Protein AF-A0A5K1BT09-F1 (afdb_monomer)

Solvent-accessible surface area (backbone atoms only — not comparable to full-atom values): 2498 Å² total; per-residue (Å²): 134,57,71,68,59,52,26,54,76,69,73,46,63,86,43,59,71,58,54,52,50,50,50,54,50,50,54,51,45,53,72,72,59,37,62,86,75,59,83,118

Structure (mmCIF, N/CA/C/O backbone):
data_AF-A0A5K1BT09-F1
#
_entry.id   AF-A0A5K1BT09-F1
#
loop_
_atom_site.group_PDB
_atom_site.id
_atom_site.type_symbol
_atom_site.label_atom_id
_atom_site.label_alt_id
_atom_site.label_comp_id
_atom_site.label_asym_id
_atom_site.label_entity_id
_atom_site.label_seq_id
_atom_site.pdbx_P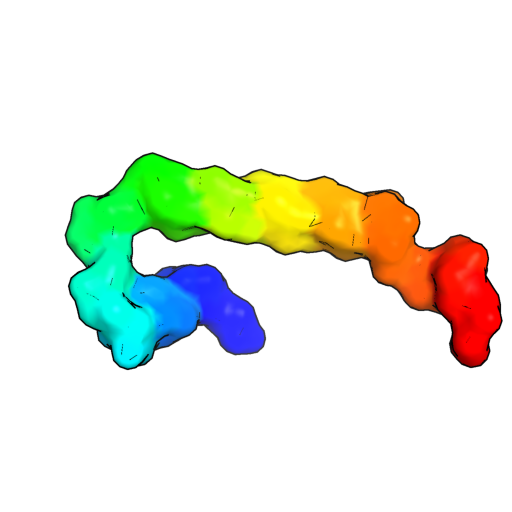DB_ins_code
_atom_site.Cartn_x
_atom_site.Cartn_y
_atom_site.Cartn_z
_atom_site.occupancy
_atom_site.B_iso_or_equiv
_atom_site.auth_seq_id
_atom_site.auth_comp_id
_atom_site.auth_asym_id
_atom_site.auth_atom_id
_atom_site.pdbx_PDB_model_num
ATOM 1 N N . MET A 1 1 ? -5.020 -3.219 -6.299 1.00 69.00 1 MET A N 1
ATOM 2 C CA . MET A 1 1 ? -5.647 -3.279 -4.962 1.00 69.00 1 MET A CA 1
ATOM 3 C C . MET A 1 1 ? -5.317 -1.984 -4.244 1.00 69.00 1 MET A C 1
ATOM 5 O O . MET A 1 1 ? -4.141 -1.616 -4.218 1.00 69.00 1 MET A O 1
ATOM 9 N N . ASP A 1 2 ? -6.324 -1.256 -3.767 1.00 86.19 2 ASP A N 1
ATOM 10 C CA . ASP A 1 2 ? -6.092 0.004 -3.063 1.00 86.19 2 ASP A CA 1
ATOM 11 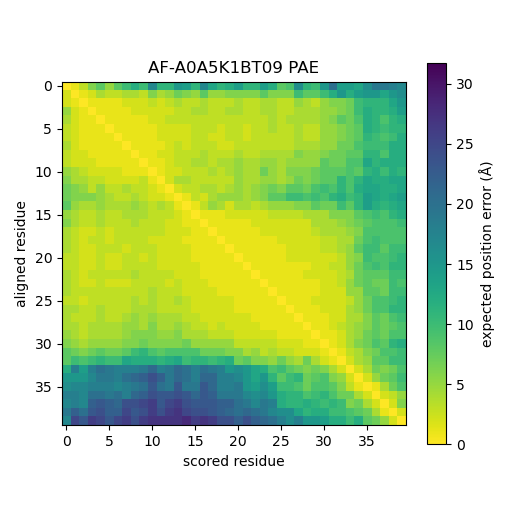C C . ASP A 1 2 ? -5.462 -0.261 -1.686 1.00 86.19 2 ASP A C 1
ATOM 13 O O . ASP A 1 2 ? -5.686 -1.310 -1.078 1.00 86.19 2 ASP A O 1
ATOM 17 N N . LEU A 1 3 ? -4.630 0.659 -1.194 1.00 86.88 3 LEU A N 1
ATOM 18 C CA . LEU A 1 3 ? -4.009 0.511 0.128 1.00 86.88 3 LEU A CA 1
ATOM 19 C C . LEU A 1 3 ? -5.050 0.610 1.251 1.00 86.88 3 LEU A C 1
ATOM 21 O O . LEU A 1 3 ? -4.876 -0.006 2.303 1.00 86.88 3 LEU A O 1
ATOM 25 N N . SER A 1 4 ? -6.161 1.298 0.991 1.00 85.19 4 SER A N 1
ATOM 26 C CA . SER A 1 4 ? -7.322 1.367 1.877 1.00 85.19 4 SER A CA 1
ATOM 27 C C . SER A 1 4 ? -8.034 0.017 1.993 1.00 85.19 4 SER A C 1
ATOM 29 O O . SER A 1 4 ? -8.395 -0.389 3.098 1.00 85.19 4 SER A O 1
ATOM 31 N N . ASP A 1 5 ? -8.162 -0.723 0.884 1.00 90.06 5 ASP A N 1
ATOM 32 C CA . ASP A 1 5 ? -8.743 -2.074 0.880 1.00 90.06 5 ASP A CA 1
ATOM 33 C C . ASP A 1 5 ? -7.873 -3.054 1.672 1.00 90.06 5 ASP A C 1
ATOM 35 O O . ASP A 1 5 ? -8.372 -3.877 2.439 1.00 90.06 5 ASP A O 1
ATOM 39 N N . ILE A 1 6 ? -6.549 -2.956 1.519 1.00 90.50 6 ILE A N 1
ATOM 40 C CA . ILE A 1 6 ? -5.595 -3.772 2.281 1.00 90.50 6 ILE A CA 1
ATOM 41 C C . ILE A 1 6 ? -5.697 -3.440 3.773 1.00 90.50 6 ILE A C 1
ATOM 43 O O . ILE A 1 6 ? -5.752 -4.347 4.603 1.00 90.50 6 ILE A O 1
ATOM 47 N N . ALA A 1 7 ? -5.778 -2.154 4.120 1.00 90.31 7 ALA A N 1
ATOM 48 C CA . ALA A 1 7 ? -5.924 -1.719 5.502 1.00 90.31 7 ALA A CA 1
ATOM 49 C C . ALA A 1 7 ? -7.229 -2.222 6.142 1.00 90.31 7 ALA A C 1
ATOM 51 O O . ALA A 1 7 ? -7.210 -2.640 7.301 1.00 90.31 7 ALA A O 1
ATOM 52 N N . ALA A 1 8 ? -8.329 -2.247 5.378 1.00 91.19 8 ALA A N 1
ATOM 53 C CA . ALA A 1 8 ? -9.614 -2.795 5.814 1.00 91.19 8 ALA A CA 1
ATOM 54 C C . ALA A 1 8 ? -9.531 -4.299 6.078 1.00 91.19 8 ALA A C 1
ATOM 56 O O . ALA A 1 8 ? -9.975 -4.771 7.123 1.00 91.19 8 ALA A O 1
ATOM 57 N N . ARG A 1 9 ? -8.886 -5.047 5.180 1.00 92.00 9 ARG A N 1
ATOM 58 C CA . ARG A 1 9 ? -8.694 -6.497 5.336 1.00 92.00 9 ARG A CA 1
ATOM 59 C C . ARG A 1 9 ? -7.777 -6.862 6.504 1.00 92.00 9 ARG A C 1
ATOM 61 O O . ARG A 1 9 ? -7.918 -7.943 7.061 1.00 92.00 9 ARG A 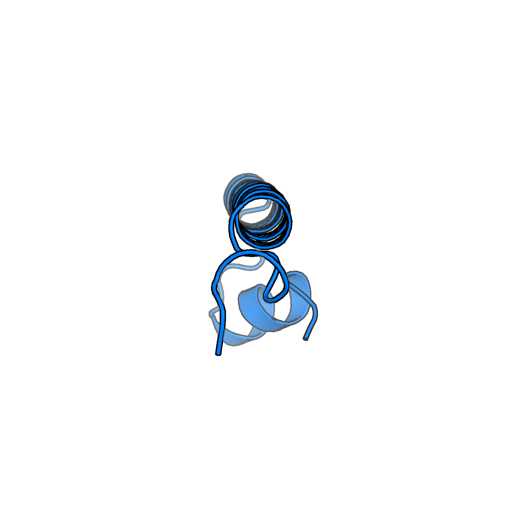O 1
ATOM 68 N N . LEU A 1 10 ? -6.858 -5.972 6.872 1.00 89.81 10 LEU A N 1
ATOM 69 C CA . LEU A 1 10 ? -5.920 -6.149 7.983 1.00 89.81 10 LEU A CA 1
ATOM 70 C C . LEU A 1 10 ? -6.426 -5.559 9.314 1.00 89.81 10 LEU A C 1
ATOM 72 O O . LEU A 1 10 ? -5.722 -5.645 10.315 1.00 89.81 10 LEU A O 1
ATOM 76 N N . GLY A 1 11 ? -7.615 -4.943 9.345 1.00 91.12 11 GLY A N 1
ATOM 77 C CA . GLY A 1 11 ? -8.177 -4.338 10.561 1.00 91.12 11 GLY A CA 1
ATOM 78 C C . GLY A 1 11 ? -7.426 -3.094 11.060 1.00 91.12 11 GLY A C 1
ATOM 79 O O . GLY A 1 11 ? -7.608 -2.674 12.199 1.00 91.12 11 GLY A O 1
ATOM 80 N N . ILE A 1 12 ? -6.588 -2.485 10.218 1.00 90.50 12 ILE A N 1
ATOM 81 C CA . ILE A 1 12 ? -5.716 -1.343 10.558 1.00 90.50 12 ILE A CA 1
ATOM 82 C C . ILE A 1 12 ? -6.207 -0.017 9.960 1.00 90.50 12 ILE A C 1
ATOM 84 O O . ILE A 1 12 ? -5.503 0.993 10.025 1.00 90.50 12 ILE A O 1
ATOM 88 N N . SER A 1 13 ? -7.429 0.016 9.416 1.00 87.69 13 SER A N 1
ATOM 89 C CA . SER A 1 13 ? -8.042 1.203 8.792 1.00 87.69 13 SER A CA 1
ATOM 90 C C . SER A 1 13 ? -8.095 2.446 9.684 1.00 87.69 13 SER A C 1
ATOM 92 O O . SER A 1 13 ? -8.156 3.562 9.173 1.00 87.69 13 SER A O 1
ATOM 94 N N . GLY A 1 14 ? -8.053 2.284 11.011 1.00 87.81 14 GLY A N 1
ATOM 95 C CA . GLY A 1 14 ? -8.027 3.405 11.956 1.00 87.81 14 GLY A CA 1
ATOM 96 C C . GLY A 1 14 ? -6.709 4.190 11.960 1.00 87.81 14 GLY A C 1
ATOM 97 O O . GLY A 1 14 ? -6.683 5.352 12.367 1.00 87.81 14 GLY A O 1
ATOM 98 N N . SER A 1 15 ? -5.613 3.600 11.474 1.00 90.25 15 SER A N 1
ATOM 99 C CA . SER A 1 15 ? -4.288 4.221 11.505 1.00 90.25 15 SER A CA 1
ATOM 100 C C . SER A 1 15 ? -3.973 4.952 10.197 1.00 90.25 15 SER A C 1
ATOM 102 O O . SER A 1 15 ? -3.188 4.499 9.364 1.00 90.25 15 SER A O 1
ATOM 104 N N . LYS A 1 16 ? -4.571 6.139 10.020 1.00 88.69 16 LYS A N 1
ATOM 105 C CA . LYS A 1 16 ? -4.307 7.020 8.863 1.00 88.69 16 LYS A CA 1
ATOM 106 C C . LYS A 1 16 ? -2.811 7.299 8.618 1.00 88.69 16 LYS A C 1
ATOM 108 O O . LYS A 1 16 ? -2.403 7.257 7.456 1.00 88.69 16 LYS A O 1
ATOM 113 N N . PRO A 1 17 ? -1.970 7.547 9.648 1.00 91.38 17 PRO A N 1
ATOM 114 C CA . PRO A 1 17 ? -0.537 7.759 9.438 1.00 91.38 17 PRO A CA 1
ATOM 115 C C . PRO A 1 17 ? 0.157 6.537 8.826 1.00 91.38 17 PRO A C 1
ATOM 117 O O . PRO A 1 17 ? 1.024 6.686 7.966 1.00 91.38 17 PRO A O 1
ATOM 120 N N . LEU A 1 18 ? -0.251 5.331 9.232 1.00 89.25 18 LEU A N 1
ATOM 121 C CA . LEU A 1 18 ? 0.315 4.077 8.744 1.00 89.25 18 LEU A CA 1
ATOM 122 C C . LEU A 1 18 ? -0.054 3.827 7.276 1.00 89.25 18 LEU A C 1
ATOM 124 O O . LEU A 1 18 ? 0.823 3.516 6.473 1.00 89.25 18 LEU A O 1
ATOM 128 N N . ILE A 1 19 ? -1.321 4.043 6.908 1.00 90.81 19 ILE A N 1
ATOM 129 C CA . ILE A 1 19 ? -1.792 3.917 5.518 1.00 90.81 19 ILE A CA 1
ATOM 130 C C . ILE A 1 19 ? -1.034 4.893 4.612 1.00 90.81 19 ILE A C 1
ATOM 132 O O . ILE A 1 19 ? -0.521 4.502 3.563 1.00 90.81 19 ILE A O 1
ATOM 136 N N . ARG A 1 20 ? -0.873 6.148 5.051 1.00 91.12 20 ARG A N 1
ATOM 137 C CA . ARG A 1 20 ? -0.133 7.163 4.293 1.00 91.12 20 ARG A CA 1
ATOM 138 C C . ARG A 1 20 ? 1.341 6.797 4.126 1.00 91.12 20 ARG A C 1
ATOM 140 O O . ARG A 1 20 ? 1.896 6.957 3.041 1.00 91.12 20 ARG A O 1
ATOM 147 N N . LYS A 1 21 ? 1.973 6.267 5.178 1.00 92.06 21 LYS A N 1
ATOM 148 C CA . LYS A 1 21 ? 3.369 5.823 5.108 1.00 92.06 21 LYS A CA 1
ATOM 149 C C . LYS A 1 21 ? 3.544 4.652 4.143 1.00 92.06 21 LYS A C 1
ATOM 151 O O . LYS A 1 21 ? 4.497 4.635 3.368 1.00 92.06 21 LYS A O 1
ATOM 156 N N . ALA A 1 22 ? 2.613 3.704 4.154 1.00 91.75 22 ALA A N 1
ATOM 157 C CA . ALA A 1 22 ? 2.612 2.586 3.2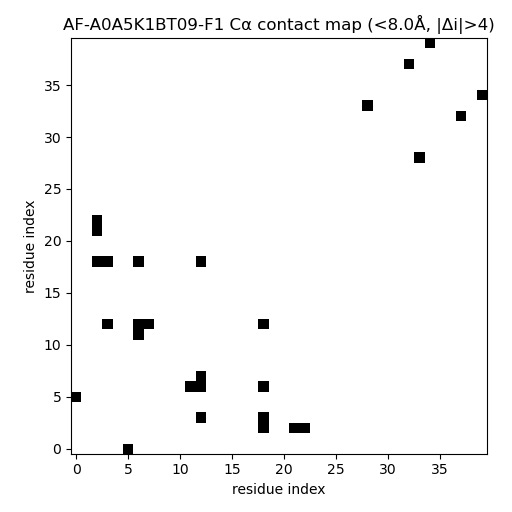22 1.00 91.75 22 ALA A CA 1
ATOM 158 C C . ALA A 1 22 ? 2.436 3.049 1.762 1.00 91.75 22 ALA A C 1
ATOM 160 O O . ALA A 1 22 ? 3.113 2.534 0.873 1.00 91.75 22 ALA A O 1
ATOM 161 N N . GLU A 1 23 ? 1.612 4.070 1.501 1.00 90.75 23 GLU A N 1
ATOM 162 C CA . GLU A 1 23 ? 1.510 4.672 0.164 1.00 90.75 23 GLU A CA 1
ATOM 163 C C . GLU A 1 23 ? 2.802 5.352 -0.293 1.00 90.75 23 GLU A C 1
ATOM 165 O O . GLU A 1 23 ? 3.197 5.210 -1.451 1.00 90.75 23 GLU A O 1
ATOM 170 N N . GLU A 1 24 ? 3.463 6.101 0.592 1.00 92.44 24 GLU A N 1
ATOM 171 C CA . GLU A 1 24 ? 4.767 6.708 0.302 1.00 92.44 24 GLU A CA 1
ATOM 172 C C . GLU A 1 24 ? 5.805 5.640 -0.065 1.00 92.44 24 GLU A C 1
ATOM 174 O O . GLU A 1 24 ? 6.500 5.784 -1.071 1.00 92.44 24 GLU A O 1
ATOM 179 N N . LEU A 1 25 ? 5.863 4.540 0.695 1.00 91.12 25 LEU A N 1
ATOM 180 C CA . LEU A 1 25 ? 6.760 3.419 0.410 1.00 91.12 25 LEU A CA 1
ATOM 181 C C . LEU A 1 25 ? 6.429 2.745 -0.923 1.00 91.12 25 LEU A C 1
ATOM 183 O O . LEU A 1 25 ? 7.345 2.436 -1.677 1.00 91.12 25 LEU A O 1
ATOM 187 N N . ARG A 1 26 ? 5.144 2.569 -1.258 1.00 88.00 26 ARG A N 1
ATOM 188 C CA . ARG A 1 26 ? 4.726 2.013 -2.555 1.00 88.00 26 ARG A CA 1
ATOM 189 C C . ARG A 1 26 ? 5.135 2.913 -3.720 1.00 88.00 26 ARG A C 1
ATOM 191 O O . ARG A 1 26 ? 5.626 2.413 -4.725 1.00 88.00 26 ARG A O 1
ATOM 198 N N . ARG A 1 27 ? 4.964 4.234 -3.589 1.00 88.06 27 ARG A N 1
ATOM 199 C CA . ARG A 1 27 ? 5.415 5.204 -4.603 1.00 88.06 27 ARG A CA 1
ATOM 200 C C . ARG A 1 27 ? 6.932 5.164 -4.778 1.00 88.06 27 ARG A C 1
ATOM 202 O O . ARG A 1 27 ? 7.404 5.117 -5.908 1.00 88.06 27 ARG A O 1
ATOM 209 N N . LEU A 1 28 ? 7.680 5.134 -3.675 1.00 88.44 28 LEU A N 1
ATOM 210 C CA . LEU A 1 28 ? 9.137 5.018 -3.706 1.00 88.44 28 LEU A CA 1
ATOM 211 C C . LEU A 1 28 ? 9.582 3.697 -4.341 1.00 88.44 28 LEU 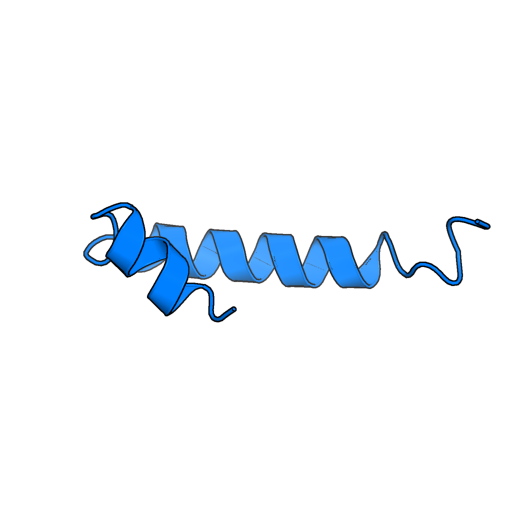A C 1
ATOM 213 O O . LEU A 1 28 ? 10.500 3.698 -5.154 1.00 88.44 28 LEU A O 1
ATOM 217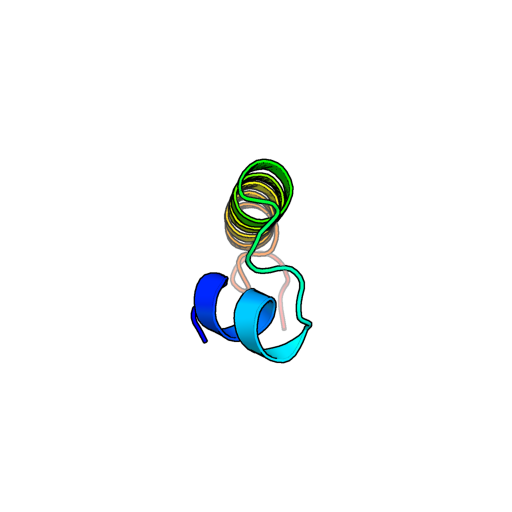 N N . ALA A 1 29 ? 8.928 2.589 -3.994 1.00 85.94 29 ALA A N 1
ATOM 218 C CA . ALA A 1 29 ? 9.213 1.284 -4.567 1.00 85.94 29 ALA A CA 1
ATOM 219 C C . ALA A 1 29 ? 8.947 1.278 -6.076 1.00 85.94 29 ALA A C 1
ATOM 221 O O . ALA A 1 29 ? 9.839 0.929 -6.830 1.00 85.94 29 ALA A O 1
ATOM 222 N N . ASN A 1 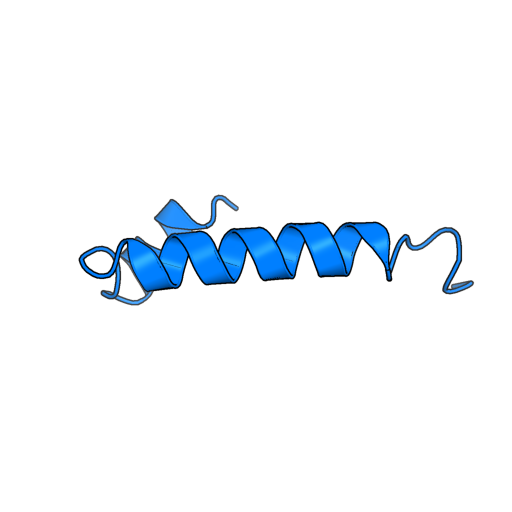30 ? 7.796 1.768 -6.537 1.00 84.25 30 ASN A N 1
ATOM 223 C CA . ASN A 1 30 ? 7.524 1.867 -7.974 1.00 84.25 30 ASN A CA 1
ATOM 224 C C . ASN A 1 30 ? 8.539 2.756 -8.709 1.00 84.25 30 ASN A C 1
ATOM 226 O O . ASN A 1 30 ? 8.916 2.440 -9.827 1.00 84.25 30 ASN A O 1
ATOM 230 N N . ALA A 1 31 ? 9.006 3.844 -8.087 1.00 83.12 31 ALA A N 1
ATOM 231 C CA . ALA A 1 31 ? 10.011 4.720 -8.688 1.00 83.12 31 ALA A CA 1
ATOM 232 C C . ALA A 1 31 ? 11.422 4.103 -8.716 1.00 83.12 31 ALA A C 1
ATOM 234 O O . ALA A 1 31 ? 12.211 4.415 -9.602 1.00 83.12 31 ALA A O 1
ATOM 235 N N . LYS A 1 32 ? 11.771 3.264 -7.730 1.00 77.12 32 LYS A N 1
ATOM 236 C CA . LYS A 1 32 ? 13.103 2.637 -7.616 1.00 77.12 32 LYS A CA 1
ATOM 237 C C . LYS A 1 32 ? 13.204 1.269 -8.285 1.00 77.12 32 LYS A C 1
ATOM 239 O O . LYS A 1 32 ? 14.289 0.881 -8.698 1.00 77.12 32 LYS A O 1
ATOM 244 N N . PHE A 1 33 ? 12.095 0.550 -8.346 1.00 71.25 33 PHE A N 1
ATOM 245 C CA . PHE A 1 33 ? 11.963 -0.806 -8.867 1.00 71.25 33 PHE A CA 1
ATOM 246 C C . PHE A 1 33 ? 11.066 -0.790 -10.106 1.00 71.25 33 PHE A C 1
ATOM 248 O O . PHE A 1 33 ? 10.235 -1.678 -10.287 1.00 71.25 33 PHE A O 1
ATOM 255 N N . ASP A 1 34 ? 11.210 0.240 -10.944 1.00 65.00 34 ASP A N 1
ATOM 256 C CA . ASP A 1 34 ? 10.660 0.192 -12.290 1.00 65.00 34 ASP A CA 1
ATOM 257 C C . ASP A 1 34 ? 11.263 -1.042 -12.971 1.00 65.00 34 ASP A C 1
ATOM 259 O O . ASP A 1 34 ? 12.487 -1.196 -13.050 1.00 65.00 34 ASP A O 1
ATOM 263 N N . SER A 1 35 ? 10.400 -1.962 -13.394 1.00 56.31 35 SER A N 1
ATOM 264 C CA . SER A 1 35 ? 10.773 -3.222 -14.041 1.00 56.31 35 SER A CA 1
ATOM 265 C C . SER A 1 35 ? 11.601 -3.008 -15.311 1.00 56.31 35 SER A C 1
ATOM 267 O O . SER A 1 35 ? 12.240 -3.936 -15.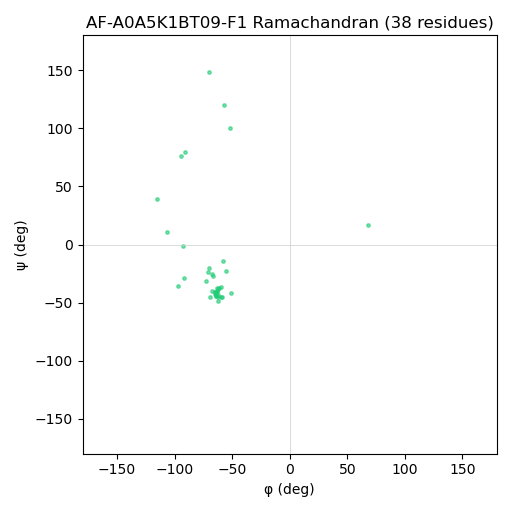784 1.00 56.31 35 SER A O 1
ATOM 269 N N . SER A 1 36 ? 11.640 -1.782 -15.841 1.00 60.19 36 SER A N 1
ATOM 270 C CA . SER A 1 36 ? 12.535 -1.394 -16.936 1.00 60.19 36 SER A CA 1
ATOM 271 C C . SER A 1 36 ? 14.015 -1.313 -16.521 1.00 60.19 36 SER A C 1
ATOM 273 O O . SER A 1 36 ? 14.895 -1.408 -17.372 1.00 60.19 36 SER A O 1
ATOM 275 N N . ILE A 1 37 ? 14.307 -1.109 -15.230 1.00 57.47 37 ILE A N 1
ATOM 276 C CA . ILE A 1 37 ? 15.669 -0.987 -14.676 1.00 57.47 37 ILE A CA 1
ATOM 277 C C . ILE A 1 37 ? 16.156 -2.318 -14.093 1.00 57.47 37 ILE A C 1
ATOM 279 O O . ILE A 1 37 ? 17.335 -2.654 -14.197 1.00 57.47 37 ILE A O 1
ATOM 283 N N . ILE A 1 38 ? 15.256 -3.091 -13.485 1.00 60.38 38 ILE A N 1
ATOM 284 C CA . ILE A 1 38 ? 15.558 -4.425 -12.961 1.00 60.38 38 ILE A CA 1
ATOM 285 C C . ILE A 1 38 ? 15.256 -5.412 -14.080 1.00 60.38 38 ILE A C 1
ATOM 287 O O . ILE A 1 38 ? 14.176 -5.984 -14.119 1.00 60.38 38 ILE A O 1
ATOM 291 N N . GLY A 1 39 ? 16.193 -5.522 -15.026 1.00 52.50 39 GLY A N 1
ATOM 292 C CA . GLY A 1 39 ? 16.067 -6.358 -16.216 1.00 52.50 39 GLY A CA 1
ATOM 293 C C . GLY A 1 39 ? 15.681 -7.801 -15.889 1.00 52.50 39 GLY A C 1
ATOM 294 O O . GLY A 1 39 ? 16.535 -8.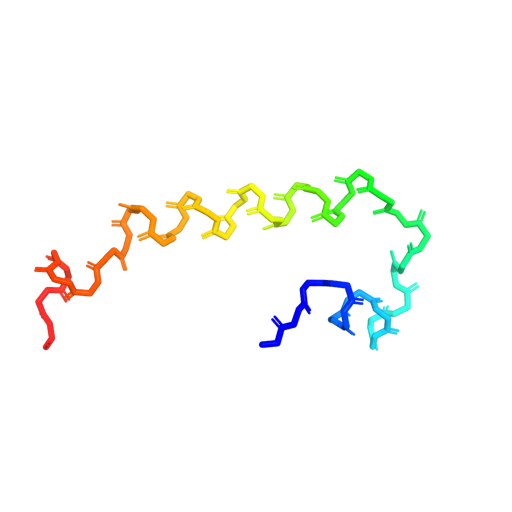606 -15.514 1.00 52.50 39 GLY A O 1
ATOM 295 N N . VAL A 1 40 ? 14.395 -8.098 -16.065 1.00 49.44 40 VAL A N 1
ATOM 296 C CA . VAL A 1 40 ? 13.822 -9.439 -16.211 1.00 49.44 40 VAL A CA 1
ATOM 297 C C . VAL A 1 40 ? 13.033 -9.452 -17.509 1.00 49.44 40 VAL A C 1
ATOM 299 O O . VAL A 1 40 ? 12.268 -8.486 -17.729 1.00 49.44 40 VAL A O 1
#

Mean predicted aligned error: 6.47 Å

Secondary structure (DSSP, 8-state):
--HHHHHHHTT-TT-HHHHHHHHHHHHHHHHH--TTTTT-

Sequence (40 aa):
MDLSDIAARLGISGSKPLIRKAEELRRLANAKFDSSIIGV

pLDDT: mean 82.38, std 12.71, range [49.44, 92.44]

Organism: NCBI:txid210225

Foldseek 3Di:
DQLCVVCVVVVNNVPPVVSVVVVVVVVVCCVVPVCVVVPD

Radius of gyration: 12.64 Å; Cα contacts (8 Å, |Δi|>4): 14; chains: 1; bounding box: 26×17×29 Å